Protein AF-A0A235GDQ6-F1 (afdb_monomer)

pLDDT: mean 84.58, std 13.1, range [60.22, 97.56]

Structure (mmCIF, N/CA/C/O backbone):
data_AF-A0A235GDQ6-F1
#
_entry.id   AF-A0A235GDQ6-F1
#
loop_
_atom_site.group_PDB
_atom_site.id
_atom_site.type_symbol
_atom_site.label_atom_id
_atom_site.label_alt_id
_atom_site.label_comp_id
_atom_site.label_asym_id
_atom_site.label_entity_id
_atom_site.label_seq_id
_atom_site.pdbx_PDB_ins_code
_atom_site.Cartn_x
_atom_site.Cartn_y
_atom_site.Cartn_z
_atom_site.occupancy
_atom_site.B_iso_or_equiv
_atom_site.auth_seq_id
_atom_site.auth_comp_id
_atom_site.auth_asym_id
_atom_site.auth_atom_id
_atom_site.pdbx_PDB_model_num
ATOM 1 N N . MET A 1 1 ? 0.358 21.958 7.547 1.00 61.25 1 MET A N 1
ATOM 2 C CA . MET A 1 1 ? 0.767 20.550 7.744 1.00 61.25 1 MET A CA 1
ATOM 3 C C . MET A 1 1 ? -0.254 19.814 8.616 1.00 61.25 1 MET A C 1
ATOM 5 O O . MET A 1 1 ? -0.595 18.682 8.302 1.00 61.25 1 MET A O 1
ATOM 9 N N . ASP A 1 2 ? -0.853 20.483 9.606 1.00 78.69 2 ASP A N 1
ATOM 10 C CA . ASP A 1 2 ? -1.737 19.858 10.613 1.00 78.69 2 ASP A CA 1
ATOM 11 C C . ASP A 1 2 ? -3.079 19.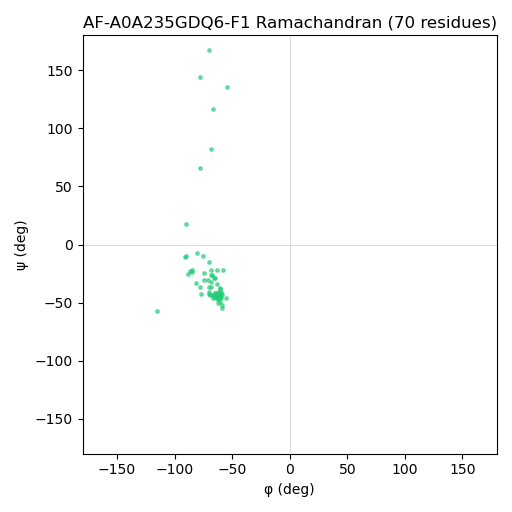351 10.080 1.00 78.69 2 ASP A C 1
ATOM 13 O O . ASP A 1 2 ? -3.656 18.414 10.615 1.00 78.69 2 ASP A O 1
ATOM 17 N N . ARG A 1 3 ? -3.581 19.932 8.985 1.00 83.25 3 ARG A N 1
ATOM 18 C CA . ARG A 1 3 ? -4.884 19.550 8.422 1.00 83.25 3 ARG A CA 1
ATOM 19 C C . ARG A 1 3 ? -4.895 18.1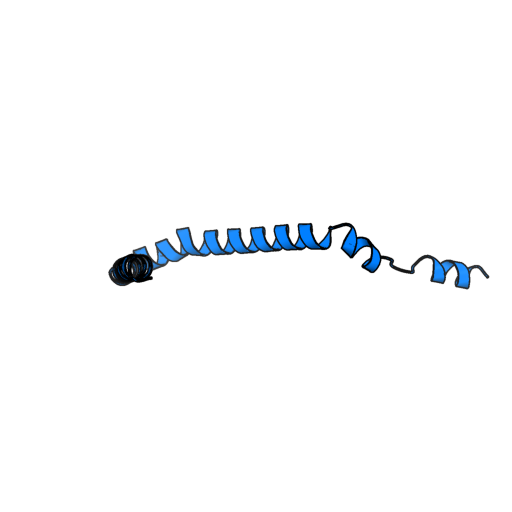42 7.824 1.00 83.25 3 ARG A C 1
ATOM 21 O O . ARG A 1 3 ? -5.900 17.450 7.917 1.00 83.25 3 ARG A O 1
ATOM 28 N N . ILE A 1 4 ? -3.785 17.742 7.203 1.00 89.56 4 ILE A N 1
ATOM 29 C CA . ILE A 1 4 ? -3.620 16.403 6.623 1.00 89.56 4 ILE A CA 1
ATOM 30 C C . ILE A 1 4 ? -3.353 15.398 7.744 1.00 89.56 4 ILE A C 1
ATOM 32 O O . ILE A 1 4 ? -3.966 14.338 7.759 1.00 89.56 4 ILE A O 1
ATOM 36 N N . ALA A 1 5 ? -2.508 15.770 8.711 1.00 89.12 5 ALA A N 1
ATOM 37 C CA . ALA A 1 5 ? -2.226 14.946 9.881 1.00 89.12 5 ALA A CA 1
ATOM 38 C C . ALA A 1 5 ? -3.492 14.664 10.707 1.00 89.12 5 ALA A C 1
ATOM 40 O O . ALA A 1 5 ? -3.743 13.517 11.043 1.00 89.12 5 ALA A O 1
ATOM 41 N N . GLY A 1 6 ? -4.337 15.671 10.958 1.00 91.50 6 GLY A N 1
ATOM 4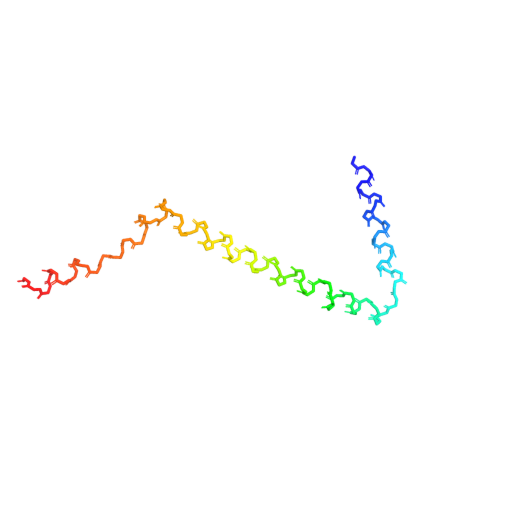2 C CA . GLY A 1 6 ? -5.586 15.483 11.704 1.00 91.50 6 GLY A CA 1
ATOM 43 C C . GLY A 1 6 ? -6.633 14.646 10.962 1.00 91.50 6 GLY A C 1
ATOM 44 O O . GLY A 1 6 ? -7.396 13.914 11.583 1.00 91.50 6 GLY A O 1
ATOM 45 N N . TRP A 1 7 ? -6.668 14.714 9.629 1.00 92.94 7 TRP A N 1
ATOM 46 C CA . TRP A 1 7 ? -7.531 13.825 8.847 1.00 92.94 7 TRP A CA 1
ATOM 47 C C . TRP A 1 7 ? -7.037 12.373 8.889 1.00 92.94 7 TRP A C 1
ATOM 49 O O . TRP A 1 7 ? -7.842 11.456 9.041 1.00 92.94 7 TRP A O 1
ATOM 59 N N . TRP A 1 8 ? -5.721 12.175 8.797 1.00 93.88 8 TRP A N 1
ATOM 60 C CA . TRP A 1 8 ? -5.097 10.860 8.911 1.00 93.88 8 TRP A CA 1
ATOM 61 C C . TRP A 1 8 ? -5.271 10.247 10.309 1.00 93.88 8 TRP A C 1
ATOM 63 O O . TRP A 1 8 ? -5.636 9.083 10.415 1.00 93.88 8 TRP A O 1
ATOM 73 N N . ASP A 1 9 ? -5.125 11.038 11.371 1.00 93.69 9 ASP A N 1
ATOM 74 C CA . ASP A 1 9 ? -5.365 10.615 12.760 1.00 93.69 9 ASP A CA 1
ATOM 75 C C . ASP A 1 9 ? -6.814 10.127 12.970 1.00 93.69 9 ASP A C 1
ATOM 77 O O . ASP A 1 9 ? -7.063 9.062 13.535 1.00 93.69 9 ASP A O 1
ATOM 81 N N . GLY A 1 10 ? -7.796 10.836 12.400 1.00 93.31 10 GLY A N 1
ATOM 82 C CA . GLY A 1 10 ? -9.192 10.386 12.396 1.00 93.31 10 GLY A CA 1
ATOM 83 C C . GLY A 1 10 ? -9.413 9.075 11.628 1.00 93.31 10 GLY A C 1
ATOM 84 O O . GLY A 1 10 ? -10.253 8.261 12.017 1.00 93.31 10 GLY A O 1
ATOM 85 N N . PHE A 1 11 ? -8.651 8.846 10.557 1.00 93.69 11 PHE A N 1
ATOM 86 C CA . PHE A 1 11 ? -8.686 7.595 9.800 1.00 93.69 11 PHE A CA 1
ATOM 87 C C . PHE A 1 11 ? -8.079 6.429 10.593 1.00 93.69 11 PHE A C 1
ATOM 89 O O . PHE A 1 11 ? -8.676 5.351 10.639 1.00 93.69 11 PHE A O 1
ATOM 96 N N . GLU A 1 12 ? -6.950 6.652 11.273 1.00 93.75 12 GLU A N 1
ATOM 97 C CA . GLU A 1 12 ? -6.330 5.665 12.165 1.00 93.75 12 GLU A CA 1
ATOM 98 C C . GLU A 1 12 ? -7.274 5.269 13.306 1.00 93.75 12 GLU A C 1
ATOM 100 O O . GLU A 1 12 ? -7.482 4.077 13.542 1.00 93.75 12 GLU A O 1
ATOM 105 N N . LEU A 1 13 ? -7.919 6.245 13.955 1.00 95.12 13 LEU A N 1
ATOM 106 C CA . LEU A 1 13 ? -8.891 5.999 15.025 1.00 95.12 13 LEU A CA 1
ATOM 107 C C . LEU A 1 13 ? -10.112 5.210 14.542 1.00 95.12 13 LEU A C 1
ATOM 109 O O . LEU A 1 13 ? -10.579 4.307 15.238 1.00 95.12 13 LEU A O 1
ATOM 113 N N . TRP A 1 14 ? -10.623 5.518 13.349 1.00 94.12 14 TRP A N 1
ATOM 114 C CA . TRP A 1 14 ? -11.739 4.774 12.766 1.00 94.12 14 TRP A CA 1
ATOM 115 C C . TRP A 1 14 ? -11.370 3.311 12.500 1.00 94.12 14 TRP A C 1
ATOM 117 O O . TRP A 1 14 ? -12.131 2.414 12.867 1.00 94.12 14 TRP A O 1
ATOM 127 N N . ILE A 1 15 ? -10.192 3.056 11.922 1.00 92.06 15 ILE A N 1
ATOM 128 C CA . ILE A 1 15 ? -9.729 1.689 11.653 1.00 92.06 15 ILE A CA 1
ATOM 129 C C . ILE A 1 15 ? -9.467 0.929 12.954 1.00 92.06 15 ILE A C 1
ATOM 131 O O . ILE A 1 15 ? -9.899 -0.218 13.103 1.00 92.06 15 ILE A O 1
ATOM 135 N N . ALA A 1 16 ? -8.782 1.562 13.906 1.00 92.94 16 ALA A N 1
ATOM 136 C CA . ALA A 1 16 ? -8.453 0.962 15.194 1.00 92.94 16 ALA A CA 1
ATOM 137 C C . ALA A 1 16 ? -9.705 0.674 16.040 1.00 92.94 16 ALA A C 1
ATOM 139 O O . ALA A 1 16 ? -9.713 -0.282 16.812 1.00 92.94 16 ALA A O 1
ATOM 140 N N . GLY A 1 17 ? -10.773 1.461 15.864 1.00 93.12 17 GLY A N 1
ATOM 141 C CA . GLY A 1 17 ? -12.063 1.263 16.526 1.00 93.12 17 GLY A CA 1
ATOM 142 C C . GLY A 1 17 ? -12.913 0.116 15.963 1.00 93.12 17 GLY A C 1
ATOM 143 O O . GLY A 1 17 ? -13.924 -0.242 16.569 1.00 93.12 17 GLY A O 1
ATOM 144 N N . LEU A 1 18 ? -12.542 -0.471 14.819 1.00 94.50 18 LEU A N 1
ATOM 145 C CA . LEU A 1 18 ? -13.266 -1.598 14.226 1.00 94.50 18 LEU A CA 1
ATOM 146 C C . LEU A 1 18 ? -12.944 -2.924 14.946 1.00 94.50 18 LEU A C 1
ATOM 148 O O . LEU A 1 18 ? -11.794 -3.169 15.306 1.00 94.50 18 LEU A O 1
ATOM 152 N N . PRO A 1 19 ? -13.918 -3.841 15.092 1.00 92.31 19 PRO A N 1
ATOM 153 C CA . PRO A 1 19 ? -13.645 -5.201 15.550 1.00 92.31 19 PRO A CA 1
ATOM 154 C C . PRO A 1 19 ? -12.877 -6.022 14.492 1.00 92.31 19 PRO A C 1
ATOM 156 O O . PRO A 1 19 ? -12.792 -5.648 13.323 1.00 92.31 19 PRO A O 1
ATOM 159 N N . PHE A 1 20 ? -12.344 -7.184 14.885 1.00 91.31 20 PHE A N 1
ATOM 160 C CA . PHE A 1 20 ? -11.427 -7.980 14.052 1.00 91.31 20 PHE A CA 1
ATOM 161 C C . PHE A 1 20 ? -11.978 -8.344 12.659 1.00 91.31 20 PHE A C 1
ATOM 163 O O . PHE A 1 20 ? -11.289 -8.173 11.657 1.00 91.31 20 PHE A O 1
ATOM 170 N N . ILE A 1 21 ? -13.228 -8.815 12.568 1.00 96.44 21 ILE A N 1
ATOM 171 C CA . ILE A 1 21 ? -13.824 -9.258 11.293 1.00 96.44 21 ILE A CA 1
ATOM 172 C C . ILE A 1 21 ? -13.846 -8.131 10.242 1.00 96.44 21 ILE A C 1
ATOM 174 O O . ILE A 1 21 ? -13.308 -8.338 9.153 1.00 96.44 21 ILE A O 1
ATOM 178 N N . PRO A 1 22 ? -14.419 -6.942 10.510 1.00 94.94 22 PRO A N 1
ATOM 179 C CA . PRO A 1 22 ? -14.406 -5.864 9.528 1.00 94.94 22 PRO A CA 1
ATOM 180 C C . PRO A 1 22 ? -13.005 -5.315 9.232 1.00 94.94 22 PRO A C 1
ATOM 182 O O . PRO A 1 22 ? -12.784 -4.908 8.095 1.00 94.94 22 PRO A O 1
ATOM 185 N N . GLN A 1 23 ? -12.042 -5.356 10.167 1.00 94.19 23 GLN A N 1
ATOM 186 C CA . GLN A 1 23 ? -10.643 -5.024 9.845 1.00 94.19 23 GLN A CA 1
ATOM 187 C C . GLN A 1 23 ? -10.068 -5.975 8.787 1.00 94.19 23 GLN A C 1
ATOM 189 O O . GLN A 1 23 ? -9.499 -5.524 7.794 1.00 94.19 23 GLN A O 1
ATOM 194 N N . VAL A 1 24 ? -10.266 -7.287 8.951 1.00 95.69 24 VAL A N 1
ATOM 195 C CA . VAL A 1 24 ? -9.802 -8.287 7.976 1.00 95.69 24 VAL A CA 1
ATOM 196 C C . VAL A 1 24 ? -10.496 -8.100 6.628 1.00 95.69 24 VAL A C 1
ATOM 198 O O . VAL A 1 24 ? -9.837 -8.127 5.590 1.00 95.69 24 VAL A O 1
ATOM 201 N N . VAL A 1 25 ? -11.808 -7.853 6.623 1.00 97.06 25 VAL A N 1
ATOM 202 C CA . VAL A 1 25 ? -12.547 -7.565 5.384 1.00 97.06 25 VAL A CA 1
ATOM 203 C C . VAL A 1 25 ? -12.007 -6.310 4.702 1.00 97.06 25 VAL A C 1
ATOM 205 O O . VAL A 1 25 ? -11.813 -6.334 3.492 1.00 97.06 25 VAL A O 1
ATOM 208 N N . LEU A 1 26 ? -11.710 -5.240 5.445 1.00 95.69 26 LEU A N 1
ATOM 209 C CA . LEU A 1 26 ? -11.140 -4.012 4.887 1.00 95.69 26 LEU A CA 1
ATOM 210 C C . LEU A 1 26 ? -9.765 -4.273 4.262 1.00 95.69 26 LEU A C 1
ATOM 212 O O . LEU A 1 26 ? -9.499 -3.825 3.147 1.00 95.69 26 LEU A O 1
ATOM 216 N N . VAL A 1 27 ? -8.915 -5.061 4.920 1.00 95.75 27 VAL A N 1
ATOM 217 C CA . VAL A 1 27 ? -7.619 -5.467 4.359 1.00 95.75 27 VAL A CA 1
ATOM 218 C C . VAL A 1 27 ? -7.806 -6.253 3.059 1.00 95.75 27 VAL A C 1
ATOM 220 O O . VAL A 1 27 ? -7.195 -5.918 2.044 1.00 95.75 27 VAL A O 1
ATOM 223 N N . LEU A 1 28 ? -8.676 -7.261 3.054 1.00 97.44 28 LEU A N 1
ATOM 224 C CA . LEU A 1 28 ? -8.883 -8.117 1.884 1.00 97.44 28 LEU A CA 1
ATOM 225 C C . LEU A 1 28 ? -9.589 -7.399 0.727 1.00 97.44 28 LEU A C 1
ATOM 227 O O . LEU A 1 28 ? -9.272 -7.655 -0.430 1.00 97.44 28 LEU A O 1
ATOM 231 N N . ALA A 1 29 ? -10.539 -6.512 1.017 1.00 97.06 29 ALA A N 1
ATOM 232 C CA . ALA A 1 29 ? -11.347 -5.836 0.006 1.00 97.06 29 ALA A CA 1
ATOM 233 C C . ALA A 1 29 ? -10.718 -4.532 -0.500 1.00 97.06 29 ALA A C 1
ATOM 235 O O . ALA A 1 29 ? -11.025 -4.110 -1.612 1.00 97.06 29 ALA A O 1
ATOM 236 N N . VAL A 1 30 ? -9.863 -3.883 0.294 1.00 95.75 30 VAL A N 1
ATOM 237 C CA . VAL A 1 30 ? -9.281 -2.577 -0.053 1.00 95.75 30 VAL A CA 1
ATOM 238 C C . VAL A 1 30 ? -7.776 -2.683 -0.241 1.00 95.75 30 VAL A C 1
ATOM 240 O O . VAL A 1 30 ? -7.274 -2.368 -1.319 1.00 95.75 30 VAL A O 1
ATOM 243 N N . ILE A 1 31 ? -7.050 -3.150 0.776 1.00 95.75 31 ILE A N 1
ATOM 244 C CA . ILE A 1 31 ? -5.580 -3.136 0.758 1.00 95.75 31 ILE A CA 1
ATOM 245 C C . ILE A 1 31 ? -5.029 -4.130 -0.266 1.00 95.75 31 ILE A C 1
ATOM 247 O O . ILE A 1 31 ? -4.142 -3.772 -1.036 1.00 95.75 31 ILE A O 1
ATOM 251 N N . VAL A 1 32 ? -5.576 -5.346 -0.341 1.00 97.12 32 VAL A N 1
ATOM 252 C CA . VAL A 1 32 ? -5.116 -6.358 -1.308 1.00 97.12 32 VAL A CA 1
ATOM 253 C C . VAL A 1 32 ? -5.314 -5.893 -2.762 1.00 97.12 32 VAL A C 1
ATOM 255 O O . VAL A 1 32 ? -4.333 -5.904 -3.514 1.00 97.12 32 VAL A O 1
ATOM 258 N N . PRO A 1 33 ? -6.503 -5.415 -3.186 1.00 97.56 33 PRO A N 1
ATOM 259 C CA . PRO A 1 33 ? -6.671 -4.845 -4.520 1.00 97.56 33 PRO A CA 1
ATOM 260 C C . PRO A 1 33 ? -5.794 -3.621 -4.762 1.00 97.56 33 PRO A C 1
ATOM 262 O O . PRO A 1 33 ? -5.245 -3.483 -5.852 1.00 97.56 33 PRO A O 1
ATOM 265 N N . LEU A 1 34 ? -5.609 -2.755 -3.762 1.00 97.50 34 LEU A N 1
ATOM 266 C CA . LEU A 1 34 ? -4.737 -1.588 -3.884 1.00 97.50 34 LEU A CA 1
ATOM 267 C C . LEU A 1 34 ? -3.281 -1.996 -4.146 1.00 97.50 34 LEU A C 1
ATOM 269 O O . LEU A 1 34 ? -2.649 -1.455 -5.052 1.00 97.50 34 LEU A O 1
ATOM 273 N N . CYS A 1 35 ? -2.764 -2.984 -3.416 1.00 96.94 35 CYS A N 1
ATOM 274 C CA . CYS A 1 35 ? -1.434 -3.540 -3.656 1.00 9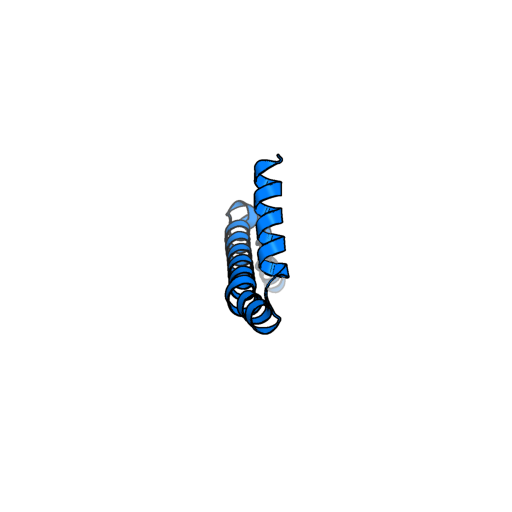6.94 35 CYS A CA 1
ATOM 275 C C . CYS A 1 35 ? -1.316 -4.132 -5.061 1.00 96.94 35 CYS A C 1
ATOM 277 O O . CYS A 1 35 ? -0.328 -3.876 -5.748 1.00 96.94 35 CYS A O 1
ATOM 279 N N . TRP A 1 36 ? -2.326 -4.881 -5.509 1.00 97.19 36 TRP A N 1
ATOM 280 C CA . TRP A 1 36 ? -2.348 -5.431 -6.862 1.00 97.19 36 TRP A CA 1
ATOM 281 C C . TRP A 1 36 ? -2.334 -4.330 -7.930 1.00 97.19 36 TRP A C 1
ATOM 283 O O . TRP A 1 36 ? -1.550 -4.400 -8.875 1.00 97.19 36 TRP A O 1
ATOM 293 N N . LEU A 1 37 ? -3.135 -3.277 -7.756 1.00 97.06 37 LEU A N 1
ATOM 294 C CA . LEU A 1 37 ? -3.166 -2.128 -8.662 1.00 97.06 37 LEU A CA 1
ATOM 295 C C . LEU A 1 37 ? -1.820 -1.403 -8.715 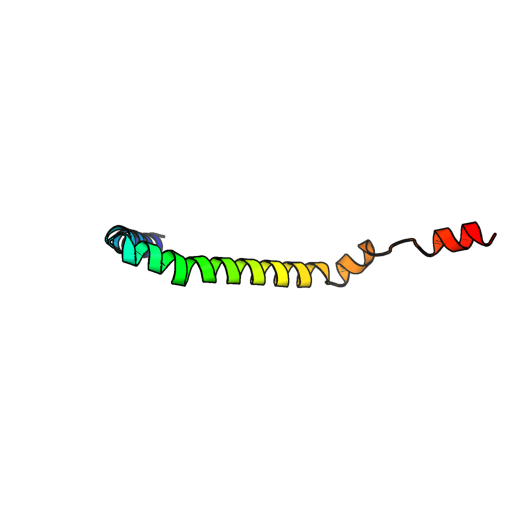1.00 97.06 37 LEU A C 1
ATOM 297 O O . LEU A 1 37 ? -1.364 -1.051 -9.802 1.00 97.06 37 LEU A O 1
ATOM 301 N N . ILE A 1 38 ? -1.173 -1.203 -7.565 1.00 97.00 38 ILE A N 1
ATOM 302 C CA . ILE A 1 38 ? 0.149 -0.576 -7.497 1.00 97.00 38 ILE A CA 1
ATOM 303 C C . ILE A 1 38 ? 1.190 -1.458 -8.188 1.00 9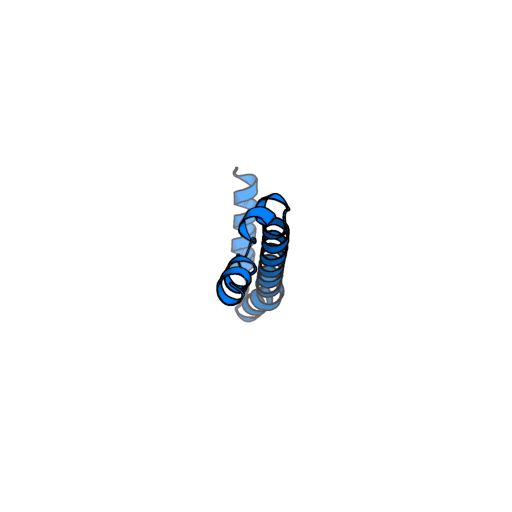7.00 38 ILE A C 1
ATOM 305 O O . ILE A 1 38 ? 1.963 -0.942 -8.988 1.00 97.00 38 ILE A O 1
ATOM 309 N N . ALA A 1 39 ? 1.187 -2.770 -7.942 1.00 95.38 39 ALA A N 1
ATOM 310 C CA . ALA A 1 39 ? 2.105 -3.703 -8.594 1.00 95.38 39 ALA A CA 1
ATOM 311 C C . ALA A 1 39 ? 1.947 -3.666 -10.120 1.00 95.38 39 ALA A C 1
ATOM 313 O O . ALA A 1 39 ? 2.908 -3.393 -10.834 1.00 95.38 39 ALA A O 1
ATOM 314 N N . VAL A 1 40 ? 0.714 -3.809 -10.620 1.00 95.69 40 VAL A N 1
ATOM 315 C CA . VAL A 1 40 ? 0.418 -3.720 -12.058 1.00 95.69 40 VAL A CA 1
ATOM 316 C C . VAL A 1 40 ? 0.811 -2.354 -12.623 1.00 95.69 40 VAL A C 1
ATOM 318 O O . VAL A 1 40 ? 1.354 -2.276 -13.725 1.00 95.69 40 VAL A O 1
ATOM 321 N N . GLY A 1 41 ? 0.544 -1.271 -11.893 1.00 96.00 41 GLY A N 1
ATOM 322 C CA . GLY A 1 41 ? 0.914 0.083 -12.293 1.00 96.00 41 GLY A CA 1
ATOM 323 C C . GLY A 1 41 ? 2.426 0.263 -12.410 1.00 96.00 41 GLY A C 1
ATOM 324 O O . GLY A 1 41 ? 2.898 0.811 -13.406 1.00 96.00 41 GLY A O 1
ATOM 325 N N . LEU A 1 42 ? 3.183 -0.247 -11.438 1.00 94.62 42 LEU A N 1
ATOM 326 C CA . LEU A 1 42 ? 4.644 -0.228 -11.447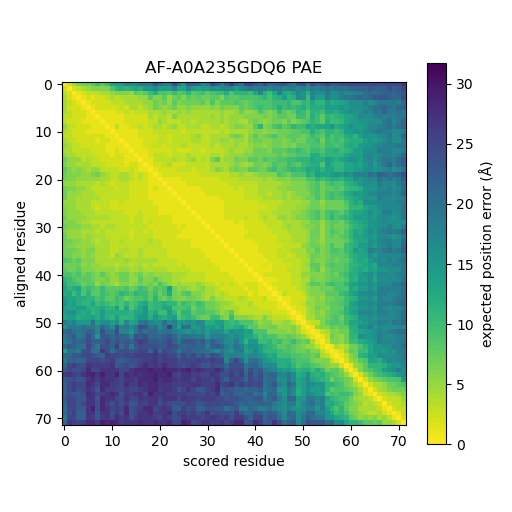 1.00 94.62 42 LEU A CA 1
ATOM 327 C C . LEU A 1 42 ? 5.205 -1.097 -12.571 1.00 94.62 42 LEU A C 1
ATOM 329 O O . LEU A 1 42 ? 6.065 -0.622 -13.303 1.00 94.62 42 LEU A O 1
ATOM 333 N N . ASP A 1 43 ? 4.687 -2.306 -12.778 1.00 92.56 43 ASP A N 1
ATOM 334 C CA . ASP A 1 43 ? 5.136 -3.193 -13.857 1.00 92.56 43 ASP A CA 1
ATOM 335 C C . ASP A 1 43 ? 4.897 -2.570 -15.236 1.00 92.56 43 ASP A C 1
ATOM 337 O O . ASP A 1 43 ? 5.763 -2.607 -16.116 1.00 92.56 43 ASP A O 1
ATOM 341 N N . ARG A 1 44 ? 3.727 -1.951 -15.428 1.00 91.06 44 ARG A N 1
ATOM 342 C CA . ARG A 1 44 ? 3.367 -1.243 -16.667 1.00 91.06 44 ARG A CA 1
ATOM 343 C C . ARG A 1 44 ? 4.218 0.006 -16.857 1.00 91.06 44 ARG A C 1
ATOM 345 O O . ARG A 1 44 ? 4.694 0.241 -17.965 1.00 91.06 44 ARG A O 1
ATOM 352 N N . GLY A 1 45 ? 4.432 0.774 -15.792 1.00 92.88 45 GLY A N 1
ATOM 353 C CA . GLY A 1 45 ? 5.280 1.962 -15.797 1.00 92.88 45 GLY A CA 1
ATOM 354 C C . GLY A 1 45 ? 6.732 1.617 -16.113 1.00 92.88 45 GLY A C 1
ATOM 355 O O . GLY A 1 45 ? 7.328 2.222 -17.000 1.00 92.88 45 GLY A O 1
ATOM 356 N N . LEU A 1 46 ? 7.278 0.590 -15.464 1.00 89.31 46 LEU A N 1
ATOM 357 C CA . LEU A 1 46 ? 8.636 0.114 -15.690 1.00 89.31 46 LEU A CA 1
ATOM 358 C C . LEU A 1 46 ? 8.796 -0.443 -17.105 1.00 89.31 46 LEU A C 1
ATOM 360 O O . LEU A 1 46 ? 9.761 -0.105 -17.784 1.00 89.31 46 LEU A O 1
ATOM 364 N N . SER A 1 47 ? 7.826 -1.222 -17.590 1.00 86.06 47 SER A N 1
ATOM 365 C CA . SER A 1 47 ? 7.811 -1.705 -18.976 1.00 86.06 47 SER A CA 1
ATOM 366 C C . SER A 1 47 ? 7.772 -0.552 -19.979 1.00 86.06 47 SER A C 1
ATOM 368 O O . SER A 1 47 ? 8.523 -0.562 -20.952 1.00 86.06 47 SER A O 1
ATOM 370 N N . ALA A 1 48 ? 6.949 0.471 -19.733 1.00 85.38 48 ALA A N 1
ATOM 371 C CA . ALA A 1 48 ? 6.883 1.659 -20.579 1.00 85.38 48 ALA A CA 1
ATOM 372 C C . ALA A 1 48 ? 8.223 2.416 -20.587 1.00 85.38 48 ALA A C 1
ATOM 374 O O . ALA A 1 48 ? 8.741 2.731 -21.659 1.00 85.38 48 ALA A O 1
ATOM 375 N N . VAL A 1 49 ? 8.829 2.626 -19.415 1.00 84.31 49 VAL A N 1
ATOM 376 C CA . VAL A 1 49 ? 10.127 3.302 -19.263 1.00 84.31 49 VAL A CA 1
ATOM 377 C C . VAL A 1 49 ? 11.264 2.508 -19.910 1.00 84.31 49 VAL A C 1
ATOM 379 O O . VAL A 1 49 ? 12.100 3.088 -20.594 1.00 84.31 49 VAL A O 1
ATOM 382 N N . LEU A 1 50 ? 11.295 1.184 -19.759 1.00 80.25 50 LEU A N 1
ATOM 383 C CA . LEU A 1 50 ? 12.330 0.331 -20.358 1.00 80.25 50 LEU A CA 1
ATOM 384 C C . LEU A 1 50 ? 12.147 0.155 -21.871 1.00 80.25 50 LEU A C 1
ATOM 386 O O . LEU A 1 50 ? 13.125 0.007 -22.603 1.00 80.25 50 LEU A O 1
ATOM 390 N N . SER A 1 51 ? 10.905 0.186 -22.364 1.00 73.44 51 SER A N 1
ATOM 391 C CA . SER A 1 51 ? 10.617 0.157 -23.804 1.00 73.44 51 SER A CA 1
ATOM 392 C C . SER A 1 51 ? 11.016 1.451 -24.517 1.00 73.44 51 SER A C 1
ATOM 394 O O . SER A 1 51 ? 11.129 1.462 -25.747 1.00 73.44 51 SER A O 1
ATOM 396 N N . TRP A 1 52 ? 11.258 2.518 -23.747 1.00 77.69 52 TRP A N 1
ATOM 397 C CA . TRP A 1 52 ? 11.602 3.834 -24.256 1.00 77.69 52 TRP A CA 1
ATOM 398 C C . TRP A 1 52 ? 12.817 3.756 -25.199 1.00 77.69 52 TRP A C 1
ATOM 400 O O . TRP A 1 52 ? 13.811 3.093 -24.883 1.00 77.69 52 TRP A O 1
ATOM 410 N N . PRO A 1 53 ? 12.785 4.436 -26.361 1.00 68.50 53 PRO A N 1
ATOM 411 C CA . PRO A 1 53 ? 13.797 4.302 -27.415 1.00 68.50 53 PRO A CA 1
ATOM 412 C C . PRO A 1 53 ? 15.232 4.630 -26.968 1.00 68.50 53 PRO A C 1
ATOM 414 O O . PRO A 1 53 ? 16.179 4.110 -27.552 1.00 68.50 53 PRO A O 1
ATOM 417 N N . VAL A 1 54 ? 15.404 5.403 -25.890 1.00 68.75 54 VAL A N 1
ATOM 418 C CA . VAL A 1 54 ? 16.707 5.662 -25.237 1.00 68.75 54 VAL A CA 1
ATOM 419 C C . VAL A 1 54 ? 17.358 4.374 -24.714 1.00 68.75 54 VAL A C 1
ATOM 421 O O . VAL A 1 54 ? 18.563 4.197 -24.861 1.00 68.75 54 VAL A O 1
ATOM 424 N N . PHE A 1 55 ? 16.579 3.429 -24.177 1.00 60.22 55 PHE A N 1
ATOM 425 C CA . PHE A 1 55 ? 17.082 2.131 -23.704 1.00 60.22 55 PHE A CA 1
ATOM 426 C C . PHE A 1 55 ? 17.284 1.112 -24.842 1.00 60.22 55 PHE A C 1
ATOM 428 O O . PHE A 1 55 ? 17.865 0.044 -24.642 1.00 60.22 55 PHE A O 1
ATOM 435 N N . GLY A 1 56 ? 16.855 1.450 -26.065 1.00 62.00 56 GLY A N 1
ATOM 436 C CA . GLY A 1 56 ? 17.025 0.626 -27.262 1.00 62.00 56 GLY A CA 1
ATOM 437 C C . GLY A 1 56 ? 18.485 0.393 -27.660 1.00 62.00 56 GLY A C 1
ATOM 438 O O . GLY A 1 56 ? 18.783 -0.600 -28.322 1.00 62.00 56 GLY A O 1
ATOM 439 N N . TRP A 1 57 ? 19.404 1.255 -27.216 1.00 64.50 57 TRP A N 1
ATOM 440 C CA . TRP A 1 57 ? 20.839 1.087 -27.448 1.00 64.50 57 TRP A CA 1
ATOM 441 C C . TRP A 1 57 ? 21.447 -0.067 -26.627 1.00 64.50 57 TRP A C 1
ATOM 443 O O . TRP A 1 57 ? 22.345 -0.747 -27.117 1.00 64.50 57 TRP A O 1
ATOM 453 N N . LEU A 1 58 ? 20.910 -0.360 -25.432 1.00 70.81 58 LEU A N 1
ATOM 454 C CA . LEU A 1 58 ? 21.432 -1.405 -24.535 1.00 70.81 58 LEU A CA 1
ATOM 455 C C . LEU A 1 58 ? 21.100 -2.832 -25.012 1.00 70.81 58 LEU A C 1
ATOM 457 O O . LEU A 1 58 ? 21.810 -3.782 -24.703 1.00 70.81 58 LEU A O 1
ATOM 461 N N . ARG A 1 59 ? 20.034 -2.987 -25.804 1.00 69.19 59 ARG A N 1
ATOM 462 C CA . ARG A 1 59 ? 19.549 -4.277 -26.326 1.00 69.19 59 ARG A CA 1
ATOM 463 C C . ARG A 1 59 ? 20.159 -4.680 -27.674 1.00 69.19 59 ARG A C 1
ATOM 465 O O . ARG A 1 59 ? 19.620 -5.555 -28.347 1.00 69.19 59 ARG A O 1
ATOM 472 N N . ARG A 1 60 ? 21.287 -4.084 -28.079 1.00 64.81 60 ARG A N 1
ATOM 473 C CA . ARG A 1 60 ? 22.114 -4.640 -29.163 1.00 64.81 60 ARG A CA 1
ATOM 474 C C . ARG A 1 60 ? 22.750 -5.940 -28.673 1.00 64.81 60 ARG A C 1
ATOM 476 O O . ARG A 1 60 ? 23.887 -5.942 -28.221 1.00 64.81 60 ARG A O 1
ATOM 483 N N . THR A 1 61 ? 22.017 -7.046 -28.729 1.00 64.25 61 THR A N 1
ATOM 484 C CA . THR A 1 61 ? 22.604 -8.379 -28.578 1.00 64.25 61 THR A CA 1
ATOM 485 C C . THR A 1 61 ? 23.523 -8.651 -29.772 1.00 64.25 61 THR A C 1
ATOM 487 O O . THR A 1 61 ? 23.024 -8.730 -30.896 1.00 64.25 61 THR A O 1
ATOM 490 N N . PRO A 1 62 ? 24.839 -8.819 -29.558 1.00 65.69 62 PRO A N 1
ATOM 491 C CA . PRO A 1 62 ? 25.816 -9.084 -30.608 1.00 65.69 62 PRO A CA 1
ATOM 492 C C . PRO A 1 62 ? 25.746 -10.563 -31.024 1.00 65.69 62 PRO A C 1
ATOM 494 O O . PRO A 1 62 ? 26.641 -11.348 -30.731 1.00 65.69 62 PRO A O 1
ATOM 497 N N . ARG A 1 63 ? 24.629 -10.993 -31.625 1.00 62.47 63 ARG A N 1
ATOM 498 C CA . ARG A 1 63 ? 24.498 -12.360 -32.172 1.00 62.47 63 ARG A CA 1
ATOM 499 C C . ARG A 1 63 ? 24.914 -12.472 -33.636 1.00 62.47 63 A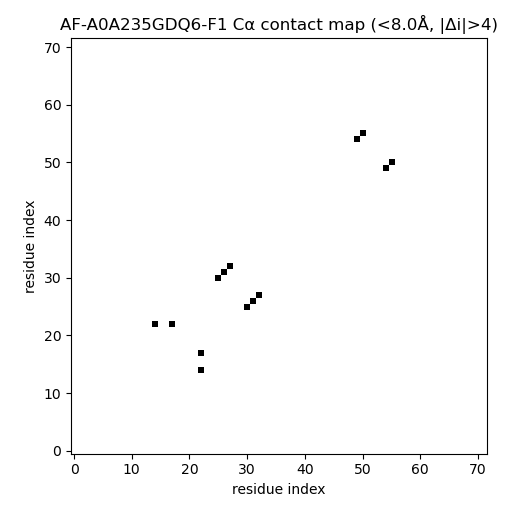RG A C 1
ATOM 501 O O . ARG A 1 63 ? 25.065 -13.585 -34.123 1.00 62.47 63 ARG A O 1
ATOM 508 N N . GLU A 1 64 ? 25.122 -11.352 -34.318 1.00 63.59 64 GLU A N 1
ATOM 509 C CA . GLU A 1 64 ? 25.573 -11.358 -35.714 1.00 63.59 64 GLU A CA 1
ATOM 510 C C . GLU A 1 64 ? 27.091 -11.549 -35.820 1.00 63.59 64 GLU A C 1
ATOM 512 O O . GLU A 1 64 ? 27.551 -12.292 -36.678 1.00 63.59 64 GLU A O 1
ATOM 517 N N . THR A 1 65 ? 27.860 -11.042 -34.852 1.00 62.78 65 THR A N 1
ATOM 518 C CA . THR A 1 65 ? 29.327 -11.164 -34.828 1.00 62.78 65 THR A CA 1
ATOM 519 C C . THR A 1 65 ? 29.848 -12.583 -34.606 1.00 62.78 65 THR A C 1
ATOM 521 O O . THR A 1 65 ? 30.982 -12.865 -34.962 1.00 62.78 65 THR A O 1
ATOM 524 N N . LEU A 1 66 ? 29.058 -13.493 -34.025 1.00 66.00 66 LEU A N 1
ATOM 525 C CA . LEU A 1 66 ? 29.481 -14.887 -33.821 1.00 66.00 66 LEU A CA 1
ATOM 526 C C . LEU A 1 66 ? 29.237 -15.769 -35.053 1.00 66.00 66 LEU A C 1
ATOM 528 O O . LEU A 1 66 ? 29.917 -16.775 -35.208 1.00 66.00 66 LEU A O 1
ATOM 532 N N . ARG A 1 67 ? 28.297 -15.394 -35.933 1.00 64.50 67 ARG A N 1
ATOM 533 C CA . ARG A 1 67 ? 28.048 -16.117 -37.192 1.00 64.50 67 ARG A CA 1
ATOM 534 C C . ARG A 1 67 ? 29.097 -15.789 -38.247 1.00 64.50 67 ARG A C 1
ATOM 536 O O . ARG A 1 67 ? 29.546 -16.682 -38.944 1.00 64.50 67 ARG A O 1
ATOM 543 N N . GLU A 1 68 ? 29.544 -14.539 -38.286 1.00 67.12 68 GLU A N 1
ATOM 544 C CA . GLU A 1 68 ? 30.594 -14.083 -39.205 1.00 67.12 68 GLU A CA 1
ATOM 545 C C . GLU A 1 68 ? 31.974 -14.698 -38.891 1.00 67.12 68 GLU A C 1
ATOM 547 O O . GLU A 1 68 ? 32.798 -14.850 -39.783 1.00 67.12 68 GLU A O 1
ATOM 552 N N . VAL A 1 69 ? 32.217 -15.090 -37.632 1.00 68.50 69 VAL A N 1
ATOM 553 C CA . VAL A 1 69 ? 33.452 -15.774 -37.194 1.00 68.50 69 VAL A CA 1
ATOM 554 C C . VAL A 1 69 ? 33.390 -17.292 -37.404 1.00 68.50 69 VAL A C 1
ATOM 556 O O . VAL A 1 69 ? 34.429 -17.933 -37.472 1.00 68.50 69 VAL A O 1
ATOM 559 N N . GLU A 1 70 ? 32.198 -17.884 -37.494 1.00 71.56 70 GLU A N 1
ATOM 560 C CA . GLU A 1 70 ? 32.036 -19.317 -37.789 1.00 71.56 70 GLU A CA 1
ATOM 561 C C . GLU A 1 70 ? 32.010 -19.600 -39.303 1.00 71.56 70 GLU A C 1
ATOM 563 O O . GLU A 1 70 ? 32.318 -20.711 -39.728 1.00 71.56 70 GLU A O 1
ATOM 568 N N . GLU A 1 71 ? 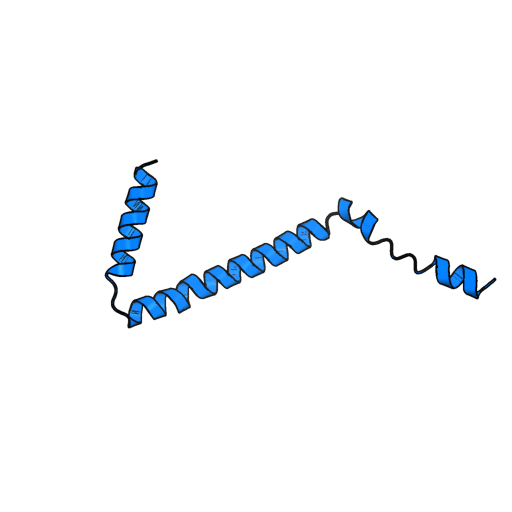31.668 -18.597 -40.120 1.00 73.31 71 GLU A N 1
ATOM 569 C CA . GLU A 1 71 ? 31.596 -18.698 -41.586 1.00 73.31 71 GLU A CA 1
ATOM 570 C C . GLU A 1 71 ? 32.922 -18.353 -42.306 1.00 73.31 71 GLU A C 1
ATOM 572 O O . GLU A 1 71 ? 33.043 -18.607 -43.505 1.00 73.31 71 GLU A O 1
ATOM 577 N N . ASN A 1 72 ? 33.928 -17.821 -41.596 1.00 60.66 72 ASN A N 1
ATOM 578 C CA . ASN A 1 72 ? 35.257 -17.463 -42.125 1.00 60.66 72 ASN A CA 1
ATOM 579 C C . ASN A 1 72 ? 36.380 -18.246 -41.438 1.00 60.66 72 ASN A C 1
ATOM 581 O O . ASN A 1 72 ? 37.292 -18.723 -42.150 1.00 60.66 72 ASN A O 1
#

Sequence (72 aa):
MDRIAGWWDGFELWIAGLPFIPQVVLVLAVIVPLCWLIAVGLDRGLSAVLSWPVFGWLRRTPRETLREVEEN

Foldseek 3Di:
DVVVVVVVVVVVCVLVPDDDPVNVVCCVVPVVVVVVVVVVVVVVVVCVVCVPVVVVVVPPPVPVVVVVVVVD

Solvent-accessible surface area (backbone atoms only — not comparable to full-atom values): 4278 Å² total; per-residue (Å²): 119,64,72,61,52,56,52,49,51,54,50,50,52,55,57,70,70,47,58,70,68,63,47,52,48,48,42,62,70,46,50,49,53,48,52,51,53,50,51,53,48,49,53,52,49,50,50,54,61,58,67,32,73,83,50,55,70,79,69,68,73,77,65,65,68,60,53,62,64,73,76,106

Radius of gyration: 24.98 Å; Cα contacts (8 Å, |Δi|>4): 7; chains: 1; bounding box: 50×40×59 Å

Mean predicted aligned error: 10.55 Å

Secondary structure (DSSP, 8-state):
-HHHHHHHHHHHHHHHTS-HHHHHHHIIIIIHHHHHHHHHHHHHHHHHHHHSGGGGGTT----SHHHHHH--